Protein AF-A5GF32-F1 (afdb_monomer)

Mean predicted aligned error: 11.05 Å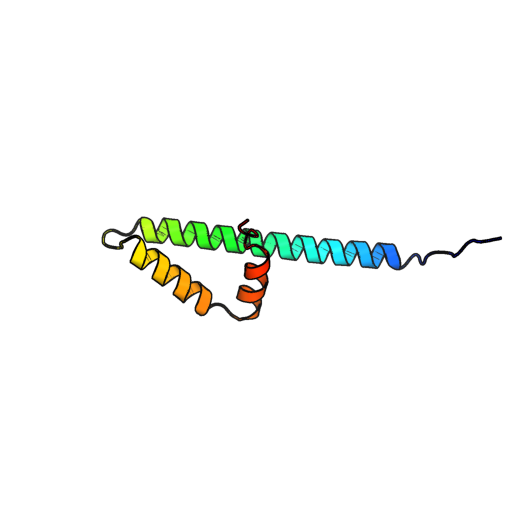

pLDDT: mean 76.82, std 17.3, range [30.94, 93.94]

Secondary structure (DSSP, 8-state):
-------THHHHHHHHHHHHHHHHHHHHHHHHHHHHHHHHHHHTSTT--HHHHHHHHHHHHHHS-HHHHHHHGGGS----

Structure (mmCIF, N/CA/C/O backbone):
data_AF-A5GF32-F1
#
_entry.id   AF-A5GF32-F1
#
loop_
_atom_site.group_PDB
_atom_site.id
_atom_site.type_symbol
_atom_site.label_atom_id
_atom_site.label_alt_id
_atom_site.label_comp_id
_atom_site.label_as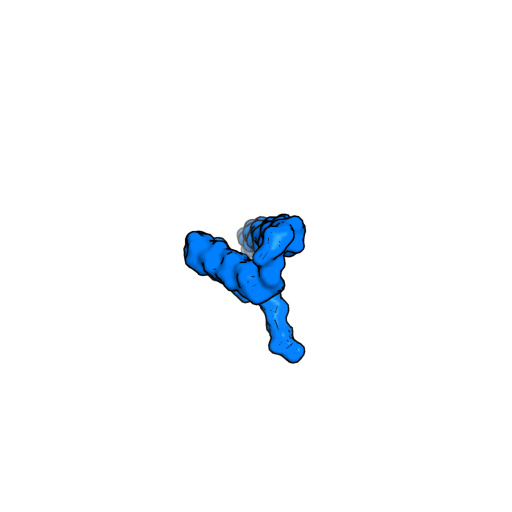ym_id
_atom_site.label_entity_id
_atom_site.label_seq_id
_atom_site.pdbx_PDB_ins_code
_atom_site.Cartn_x
_atom_site.Cartn_y
_atom_site.Cartn_z
_atom_site.occupancy
_atom_site.B_iso_or_equiv
_atom_site.auth_seq_id
_atom_site.auth_comp_id
_atom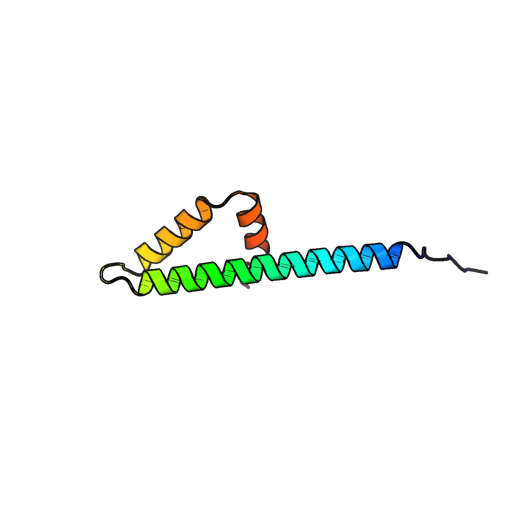_site.auth_asym_id
_atom_site.auth_atom_id
_atom_site.pdbx_PDB_model_num
ATOM 1 N N . MET A 1 1 ? 46.204 -15.059 -29.696 1.00 38.19 1 MET A N 1
ATOM 2 C CA . MET A 1 1 ? 46.193 -13.788 -28.941 1.00 38.19 1 MET A CA 1
ATOM 3 C C . MET A 1 1 ? 44.744 -13.482 -28.581 1.00 38.19 1 MET A C 1
ATOM 5 O O . MET A 1 1 ? 43.973 -13.128 -29.460 1.00 38.19 1 MET A O 1
ATOM 9 N N . LYS A 1 2 ? 44.344 -13.766 -27.334 1.00 52.34 2 LYS A N 1
ATOM 10 C CA . LYS A 1 2 ? 42.978 -13.556 -26.833 1.00 52.34 2 LYS A CA 1
ATOM 11 C C . LYS A 1 2 ? 42.722 -12.058 -26.670 1.00 52.34 2 LYS A C 1
ATOM 13 O O . LYS A 1 2 ? 43.333 -11.429 -25.812 1.00 52.34 2 LYS A O 1
ATOM 18 N N . ARG A 1 3 ? 41.816 -11.515 -27.476 1.00 50.47 3 ARG A N 1
ATOM 19 C CA . ARG A 1 3 ? 41.005 -10.346 -27.131 1.00 50.47 3 ARG A CA 1
ATOM 20 C C . ARG A 1 3 ? 39.598 -10.649 -27.611 1.00 50.47 3 ARG A C 1
ATOM 22 O O . ARG A 1 3 ? 39.234 -10.361 -28.744 1.00 50.47 3 ARG A O 1
ATOM 29 N N . GLU A 1 4 ? 38.850 -11.328 -26.752 1.00 50.22 4 GLU A N 1
ATOM 30 C CA . GLU A 1 4 ? 37.396 -11.290 -26.809 1.00 50.22 4 GLU A CA 1
ATOM 31 C C . GLU A 1 4 ? 37.027 -9.822 -26.580 1.00 50.22 4 GLU A C 1
ATOM 33 O O . GLU A 1 4 ? 37.120 -9.307 -25.467 1.00 50.22 4 GLU A O 1
ATOM 38 N N . ASN A 1 5 ? 36.751 -9.108 -27.671 1.00 50.19 5 ASN A N 1
ATOM 39 C CA . ASN A 1 5 ? 36.158 -7.780 -27.634 1.00 50.19 5 ASN A CA 1
ATOM 40 C C . ASN A 1 5 ? 34.767 -7.934 -27.010 1.00 50.19 5 ASN A C 1
ATOM 42 O O . ASN A 1 5 ? 33.791 -8.196 -27.711 1.00 50.19 5 ASN A O 1
ATOM 46 N N . ALA A 1 6 ? 34.707 -7.846 -25.682 1.00 53.50 6 ALA A N 1
ATOM 47 C CA . ALA A 1 6 ? 33.467 -7.778 -24.933 1.00 53.50 6 ALA A CA 1
ATOM 48 C C . ALA A 1 6 ? 32.678 -6.548 -25.407 1.00 53.50 6 ALA A C 1
ATOM 50 O O . ALA A 1 6 ? 33.185 -5.428 -25.464 1.00 53.50 6 ALA A O 1
ATOM 51 N N . ASP A 1 7 ? 31.453 -6.824 -25.826 1.00 57.12 7 ASP A N 1
ATOM 52 C CA . ASP A 1 7 ? 30.554 -5.969 -26.585 1.00 57.12 7 ASP A CA 1
ATOM 53 C C . ASP A 1 7 ? 30.303 -4.607 -25.888 1.00 57.12 7 ASP A C 1
ATOM 55 O O . ASP A 1 7 ? 29.923 -4.581 -24.710 1.00 57.12 7 ASP A O 1
ATOM 59 N N . PRO A 1 8 ? 30.429 -3.454 -26.574 1.00 53.91 8 PRO A N 1
ATOM 60 C CA . PRO A 1 8 ? 30.052 -2.149 -26.015 1.00 53.91 8 PRO A CA 1
ATOM 61 C C . PRO A 1 8 ? 28.565 -2.063 -25.616 1.00 53.91 8 PRO A C 1
ATOM 63 O O . PRO A 1 8 ? 28.179 -1.175 -24.857 1.00 53.91 8 PRO A O 1
ATOM 66 N N . ARG A 1 9 ? 27.722 -3.008 -26.063 1.00 54.81 9 ARG A N 1
ATOM 67 C CA . ARG A 1 9 ? 26.299 -3.098 -25.686 1.00 54.81 9 ARG A CA 1
ATOM 68 C C . ARG A 1 9 ? 26.051 -3.594 -24.259 1.00 54.81 9 ARG A C 1
ATOM 70 O O . ARG A 1 9 ? 24.976 -3.337 -23.722 1.00 54.81 9 ARG A O 1
ATOM 77 N N . THR A 1 10 ? 27.032 -4.230 -23.618 1.00 59.56 10 THR A N 1
ATOM 78 C CA . THR A 1 10 ? 26.863 -4.813 -22.273 1.00 59.56 10 THR A CA 1
ATOM 79 C C . THR A 1 10 ? 26.741 -3.749 -21.175 1.00 59.56 10 THR A C 1
ATOM 81 O O . THR A 1 10 ? 25.959 -3.903 -20.235 1.00 59.56 10 THR A O 1
ATOM 84 N N . LEU A 1 11 ? 27.470 -2.632 -21.304 1.00 67.12 11 LEU A N 1
ATOM 85 C CA . LEU A 1 11 ? 27.443 -1.543 -20.320 1.00 67.12 11 LEU A CA 1
ATOM 86 C C . LEU A 1 11 ? 26.125 -0.755 -20.380 1.00 67.12 11 LEU A C 1
ATOM 88 O O . LEU A 1 11 ? 25.566 -0.406 -19.344 1.00 67.12 11 LEU A O 1
ATOM 92 N N . GLY A 1 12 ? 25.593 -0.538 -21.589 1.00 72.94 12 GLY A N 1
ATOM 93 C CA . GLY A 1 12 ? 24.282 0.086 -21.786 1.00 72.94 12 GLY A CA 1
ATOM 94 C C . GLY A 1 12 ? 23.151 -0.747 -21.181 1.00 72.94 12 GLY A C 1
ATOM 95 O O . GLY A 1 12 ? 22.309 -0.208 -20.464 1.00 72.94 12 GLY A O 1
ATOM 96 N N . SER A 1 13 ? 23.162 -2.070 -21.385 1.00 75.88 13 SER A N 1
ATOM 97 C CA . SER A 1 13 ? 22.177 -2.961 -20.756 1.00 75.88 13 SER A CA 1
ATOM 98 C C . SER A 1 13 ? 22.283 -2.986 -19.229 1.00 75.88 13 SER A C 1
ATOM 100 O O . SER A 1 13 ? 21.257 -3.000 -18.556 1.00 75.88 13 SER A O 1
ATOM 102 N N . LEU A 1 14 ? 23.502 -2.934 -18.677 1.00 77.56 14 LEU A N 1
ATOM 103 C CA . LEU A 1 14 ? 23.733 -2.848 -17.230 1.00 77.56 14 LEU A CA 1
ATOM 104 C C . LEU A 1 14 ? 23.193 -1.539 -16.641 1.00 77.56 14 LEU A C 1
ATOM 106 O O . LEU A 1 14 ? 22.524 -1.566 -15.613 1.00 77.56 14 LEU A O 1
ATOM 110 N N . PHE A 1 15 ? 23.430 -0.406 -17.304 1.00 73.06 15 PHE A N 1
ATOM 111 C CA . PHE A 1 15 ? 22.918 0.893 -16.866 1.00 73.06 15 PHE A CA 1
ATOM 112 C C . PHE A 1 15 ? 21.385 0.939 -16.873 1.00 73.06 15 PHE A C 1
ATOM 114 O O . PHE A 1 15 ? 20.776 1.377 -15.901 1.00 73.06 15 PHE A O 1
ATOM 121 N N . HIS A 1 16 ? 20.747 0.434 -17.933 1.00 76.44 16 HIS A N 1
ATOM 122 C CA . HIS A 1 16 ? 19.287 0.356 -17.989 1.00 76.44 16 HIS A CA 1
ATOM 123 C C . HIS A 1 16 ? 18.707 -0.564 -16.909 1.00 76.44 16 HIS A C 1
ATOM 125 O O . HIS A 1 16 ? 17.747 -0.171 -16.247 1.00 76.44 16 HIS A O 1
ATOM 131 N N . ALA A 1 17 ? 19.314 -1.735 -16.685 1.00 74.00 17 ALA A N 1
ATOM 132 C CA . ALA A 1 17 ? 18.908 -2.649 -15.619 1.00 74.00 17 ALA A CA 1
ATOM 133 C C . ALA A 1 17 ? 19.032 -1.996 -14.233 1.00 74.00 17 ALA A C 1
ATOM 135 O O . ALA A 1 17 ? 18.093 -2.059 -13.442 1.00 74.00 17 ALA A O 1
ATOM 136 N N . LEU A 1 18 ? 20.135 -1.285 -13.979 1.00 71.62 18 LEU A N 1
ATOM 137 C CA . LEU A 1 18 ? 20.341 -0.528 -12.745 1.00 71.62 18 LEU A CA 1
ATOM 138 C C . LEU A 1 18 ? 19.295 0.586 -12.577 1.00 71.62 18 LEU A C 1
ATOM 140 O O . LEU A 1 18 ? 18.743 0.760 -11.496 1.00 71.62 18 LEU A O 1
ATOM 144 N N . CYS A 1 19 ? 18.977 1.339 -13.634 1.00 72.75 19 CYS A N 1
ATOM 145 C CA . CYS A 1 19 ? 17.935 2.367 -13.573 1.00 72.75 19 CYS A CA 1
ATOM 146 C C . CYS A 1 19 ? 16.546 1.783 -13.283 1.00 72.75 19 CYS A C 1
ATOM 148 O O . CYS A 1 19 ? 15.755 2.412 -12.578 1.00 72.75 19 CYS A O 1
ATOM 150 N N . ASP A 1 20 ? 16.229 0.616 -13.842 1.00 74.12 20 ASP A N 1
ATOM 151 C CA . ASP A 1 20 ? 14.982 -0.091 -13.552 1.00 74.12 20 ASP A CA 1
ATOM 152 C C . ASP A 1 20 ? 14.959 -0.594 -12.104 1.00 74.12 20 ASP A C 1
ATOM 154 O O . ASP A 1 20 ? 13.931 -0.483 -11.437 1.00 74.12 20 ASP A O 1
ATOM 158 N N . GLU A 1 21 ? 16.089 -1.075 -11.588 1.00 71.94 21 GLU A N 1
ATOM 159 C CA . GLU A 1 21 ? 16.240 -1.494 -10.196 1.00 71.94 21 GLU A CA 1
ATOM 160 C C . GLU A 1 21 ? 16.062 -0.319 -9.225 1.00 71.94 21 GLU A C 1
ATOM 162 O O . GLU A 1 21 ? 15.230 -0.400 -8.324 1.00 71.94 21 GLU A O 1
ATOM 167 N N . ILE A 1 22 ? 16.711 0.823 -9.478 1.00 68.56 22 ILE A N 1
ATOM 168 C CA . ILE A 1 22 ? 16.536 2.059 -8.694 1.00 68.56 22 ILE A CA 1
ATOM 169 C C . ILE A 1 22 ? 15.075 2.528 -8.730 1.00 68.56 22 ILE A C 1
ATOM 171 O O . ILE A 1 22 ? 14.510 2.882 -7.695 1.00 68.56 22 ILE A O 1
ATOM 175 N N . ARG A 1 23 ? 14.418 2.495 -9.899 1.00 73.00 23 ARG A N 1
ATOM 176 C CA . ARG A 1 23 ? 12.990 2.844 -10.013 1.00 73.00 23 ARG A CA 1
ATOM 177 C C . ARG A 1 23 ? 12.094 1.883 -9.229 1.00 73.00 23 ARG A C 1
ATOM 179 O O . ARG A 1 23 ? 11.086 2.314 -8.670 1.00 73.00 23 ARG A O 1
ATOM 186 N N . ARG A 1 24 ? 12.440 0.595 -9.170 1.00 70.88 24 ARG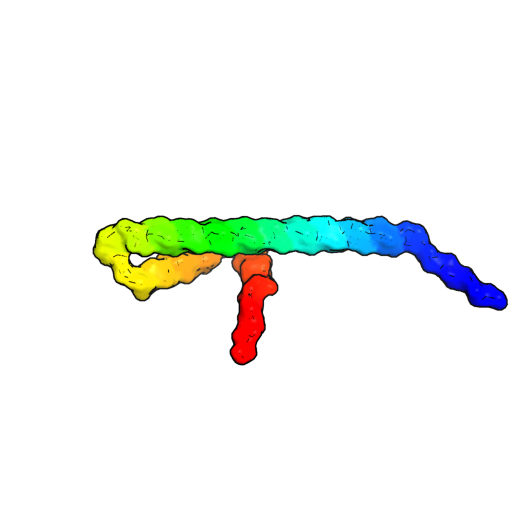 A N 1
ATOM 187 C CA . ARG A 1 24 ? 11.715 -0.395 -8.360 1.00 70.88 24 ARG A CA 1
ATOM 188 C C . ARG A 1 24 ? 11.931 -0.177 -6.865 1.00 70.88 24 ARG A C 1
ATOM 190 O O . ARG A 1 24 ? 10.951 -0.252 -6.127 1.00 70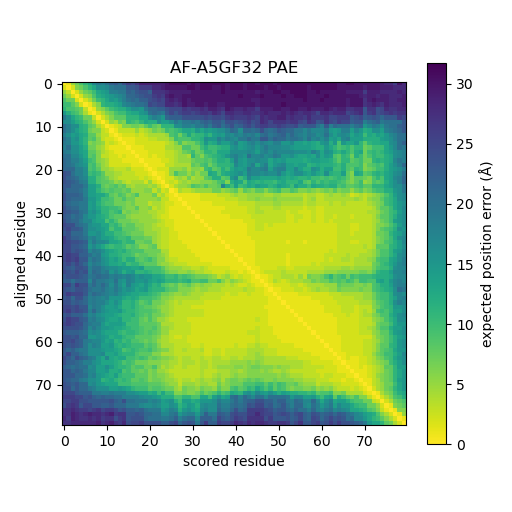.88 24 ARG A O 1
ATOM 197 N N . ILE A 1 25 ? 13.153 0.131 -6.436 1.00 72.94 25 ILE A N 1
ATOM 198 C CA . ILE A 1 25 ? 13.466 0.480 -5.044 1.00 72.94 25 ILE A CA 1
ATOM 199 C C . ILE A 1 25 ? 12.646 1.704 -4.632 1.00 72.94 25 ILE A C 1
ATOM 201 O O . ILE A 1 25 ? 11.837 1.597 -3.716 1.00 72.94 25 ILE A O 1
ATOM 205 N N . GLY A 1 26 ? 12.712 2.796 -5.402 1.00 82.06 26 GLY A N 1
ATOM 206 C CA . GLY A 1 26 ? 11.971 4.022 -5.089 1.00 82.06 26 GLY A CA 1
ATOM 207 C C . GLY A 1 26 ? 10.452 3.829 -5.050 1.00 82.06 26 GLY A C 1
ATOM 208 O O . GLY A 1 26 ? 9.777 4.380 -4.184 1.00 82.06 26 GLY A O 1
ATOM 209 N N . PHE A 1 27 ? 9.890 2.998 -5.936 1.00 82.25 27 PHE A N 1
ATOM 210 C CA . PHE A 1 27 ? 8.471 2.638 -5.865 1.00 82.25 27 PHE A CA 1
ATOM 211 C C . PHE A 1 27 ? 8.123 1.911 -4.562 1.00 82.25 27 PHE A C 1
ATOM 213 O O . PHE A 1 27 ? 7.096 2.195 -3.948 1.00 82.25 27 PHE A O 1
ATOM 220 N N . THR A 1 28 ? 8.952 0.951 -4.157 1.00 82.12 28 THR A N 1
ATOM 221 C CA . THR A 1 28 ? 8.626 0.097 -3.015 1.00 82.12 28 THR A CA 1
ATOM 222 C C . THR A 1 28 ? 8.869 0.825 -1.691 1.00 82.12 28 THR A C 1
ATOM 224 O O . THR A 1 28 ? 8.060 0.693 -0.778 1.00 82.12 28 THR A O 1
ATOM 227 N N . GLU A 1 29 ? 9.889 1.683 -1.623 1.00 83.81 29 GLU A N 1
ATOM 228 C CA . GLU A 1 29 ? 10.108 2.628 -0.521 1.00 83.81 29 GLU A CA 1
ATOM 229 C C . GLU A 1 29 ? 8.945 3.616 -0.382 1.00 83.81 29 GLU A C 1
ATOM 231 O O . GLU A 1 29 ? 8.411 3.791 0.713 1.00 83.81 29 GLU A O 1
ATOM 236 N N . ALA A 1 30 ? 8.488 4.216 -1.488 1.00 87.88 30 ALA A N 1
ATOM 237 C CA . ALA A 1 30 ? 7.336 5.114 -1.466 1.00 87.88 30 ALA A CA 1
ATOM 238 C C . ALA A 1 30 ? 6.063 4.396 -0.988 1.00 87.88 30 ALA A C 1
ATOM 240 O O . ALA A 1 30 ? 5.295 4.950 -0.205 1.00 87.88 30 ALA A O 1
ATOM 241 N N . MET A 1 31 ? 5.849 3.150 -1.421 1.00 86.81 31 MET A N 1
ATOM 242 C CA . MET A 1 31 ? 4.712 2.346 -0.973 1.00 86.81 31 MET A CA 1
ATOM 243 C C . MET A 1 31 ? 4.799 2.005 0.519 1.00 86.81 31 MET A C 1
ATOM 245 O O . MET A 1 31 ? 3.794 2.093 1.220 1.00 86.81 31 MET A O 1
ATOM 249 N N . ALA A 1 32 ? 5.988 1.653 1.015 1.00 85.94 32 ALA A N 1
ATOM 250 C CA . ALA A 1 32 ? 6.209 1.395 2.434 1.00 85.94 32 ALA A CA 1
ATOM 251 C C . ALA A 1 32 ? 5.904 2.641 3.278 1.00 85.94 32 ALA A C 1
ATOM 253 O O . ALA A 1 32 ? 5.149 2.549 4.240 1.00 85.94 32 ALA A O 1
ATOM 254 N N . LEU A 1 33 ? 6.393 3.816 2.862 1.00 89.44 33 LEU A N 1
ATOM 255 C CA . LEU A 1 33 ? 6.090 5.089 3.524 1.00 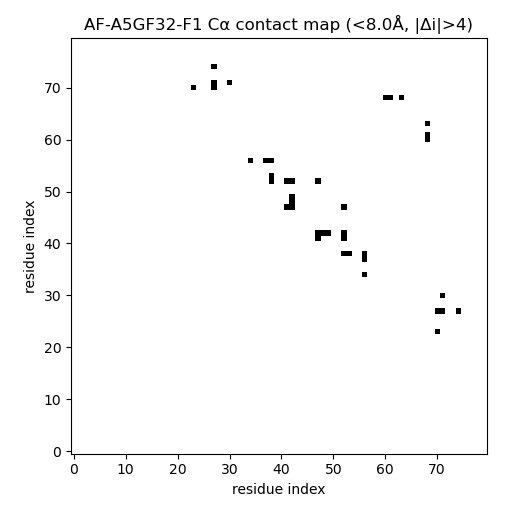89.44 33 LEU A CA 1
ATOM 256 C C . LEU A 1 33 ? 4.588 5.393 3.541 1.00 89.44 33 LEU A C 1
ATOM 258 O O . LEU A 1 33 ? 4.056 5.788 4.574 1.00 89.44 33 LEU A O 1
ATOM 262 N N . LEU A 1 34 ? 3.885 5.176 2.424 1.00 91.50 34 LEU A N 1
ATOM 263 C CA . LEU A 1 34 ? 2.433 5.373 2.360 1.00 91.50 34 LEU A CA 1
ATOM 264 C C . LEU A 1 34 ? 1.678 4.459 3.331 1.00 91.50 34 LEU A C 1
ATOM 266 O O . LEU A 1 34 ? 0.708 4.902 3.943 1.00 91.50 34 LEU A O 1
ATOM 270 N N . LEU A 1 35 ? 2.113 3.207 3.492 1.00 90.44 35 LEU A N 1
ATOM 271 C CA . LEU A 1 35 ? 1.506 2.275 4.444 1.00 90.44 35 LEU A CA 1
ATOM 272 C C . LEU A 1 35 ? 1.797 2.664 5.893 1.00 90.44 35 LEU A C 1
ATOM 274 O O . LEU A 1 35 ? 0.887 2.593 6.714 1.00 90.44 35 LEU A O 1
ATOM 278 N N . THR A 1 36 ? 3.007 3.143 6.189 1.00 90.88 36 THR A N 1
ATOM 279 C CA . THR A 1 36 ? 3.342 3.704 7.504 1.00 90.88 36 THR A CA 1
ATOM 280 C C . THR A 1 36 ? 2.445 4.895 7.834 1.00 90.88 36 THR A C 1
ATOM 282 O O . THR A 1 36 ? 1.819 4.921 8.889 1.00 90.88 36 THR A O 1
ATOM 285 N N . PHE A 1 37 ? 2.296 5.852 6.912 1.00 93.44 37 PHE A N 1
ATOM 286 C CA . PHE A 1 37 ? 1.427 7.010 7.138 1.00 93.44 37 PHE A CA 1
ATOM 287 C C . PHE A 1 37 ? -0.049 6.628 7.251 1.00 93.44 37 PHE A C 1
ATOM 289 O O . PHE A 1 37 ? -0.787 7.240 8.026 1.00 93.44 37 PHE A O 1
ATOM 296 N N . LEU A 1 38 ? -0.496 5.614 6.505 1.00 92.75 38 LEU A N 1
ATOM 297 C CA . LEU A 1 38 ? -1.839 5.061 6.650 1.00 92.75 38 LEU A CA 1
ATOM 298 C C . LEU A 1 38 ? -2.035 4.460 8.048 1.00 92.75 38 LEU A C 1
ATOM 300 O O . LEU A 1 38 ? -3.039 4.753 8.692 1.00 92.75 38 LEU A O 1
ATOM 304 N N . GLU A 1 39 ? -1.085 3.660 8.534 1.00 91.00 39 GLU A N 1
ATOM 305 C CA . GLU A 1 39 ? -1.126 3.072 9.874 1.00 91.00 39 GLU A CA 1
ATOM 306 C C . GLU A 1 39 ? -1.160 4.145 10.969 1.00 91.00 39 GLU A C 1
ATOM 308 O O . GLU A 1 39 ? -2.014 4.093 11.854 1.00 91.00 39 GLU A O 1
ATOM 313 N N . GLU A 1 40 ? -0.289 5.152 10.896 1.00 93.19 40 GLU A N 1
ATOM 314 C CA . GLU A 1 40 ? -0.272 6.288 11.826 1.00 93.19 40 GLU A CA 1
ATOM 315 C C . GLU A 1 40 ? -1.601 7.054 11.810 1.00 93.19 40 GLU A C 1
ATOM 317 O O . GLU A 1 40 ? -2.166 7.354 12.866 1.00 93.19 40 GLU A O 1
ATOM 322 N N . SER A 1 41 ? -2.146 7.306 10.616 1.00 93.88 41 SER A N 1
ATOM 323 C CA . SER A 1 41 ? -3.435 7.984 10.452 1.00 93.88 41 SER A CA 1
ATOM 324 C C . SER A 1 41 ? -4.572 7.184 11.086 1.00 93.88 41 SER A C 1
ATOM 326 O O . SER A 1 41 ? -5.403 7.756 11.787 1.00 93.88 41 SER A O 1
ATOM 328 N N . LEU A 1 42 ? -4.601 5.862 10.896 1.00 92.94 42 LEU A N 1
ATOM 329 C CA . LEU A 1 42 ? -5.618 4.989 11.485 1.00 92.94 42 LEU A CA 1
ATOM 330 C C . LEU A 1 42 ? -5.479 4.879 13.009 1.00 92.94 42 LEU A C 1
ATOM 332 O O . LEU A 1 42 ? -6.487 4.917 13.710 1.00 92.94 42 LEU A O 1
ATOM 336 N N . ASN A 1 43 ? -4.251 4.807 13.527 1.00 91.38 43 ASN A N 1
ATOM 337 C CA . ASN A 1 43 ? -3.980 4.791 14.968 1.00 91.38 43 ASN A CA 1
ATOM 338 C C . ASN A 1 43 ? -4.393 6.097 15.671 1.00 91.38 43 ASN A C 1
ATOM 340 O O . ASN A 1 43 ? -4.619 6.096 16.879 1.00 91.38 43 ASN A O 1
ATOM 344 N N . SER A 1 44 ? -4.518 7.208 14.936 1.00 91.94 44 SER A N 1
ATOM 345 C CA . SER A 1 44 ? -5.005 8.483 15.482 1.00 91.94 44 SER A CA 1
ATOM 346 C C . SER A 1 44 ? -6.528 8.527 15.698 1.00 91.94 44 SER A C 1
ATOM 348 O O . SER A 1 44 ? -7.037 9.440 16.352 1.00 91.94 44 SER A O 1
ATOM 350 N N . ILE A 1 45 ? -7.273 7.546 15.171 1.00 92.56 45 ILE A N 1
ATOM 351 C CA . ILE A 1 45 ? -8.735 7.514 15.238 1.00 92.56 45 ILE A CA 1
ATOM 352 C C . ILE A 1 45 ? -9.183 6.927 16.580 1.00 92.56 45 ILE A C 1
ATOM 354 O O . ILE A 1 45 ? -8.978 5.750 16.878 1.00 92.56 45 ILE A O 1
ATOM 358 N N . ILE A 1 46 ? -9.870 7.745 17.379 1.00 86.94 46 ILE A N 1
ATOM 359 C CA . ILE A 1 46 ? -10.453 7.317 18.654 1.00 86.94 46 ILE A CA 1
ATOM 360 C C . ILE A 1 46 ? -11.480 6.204 18.402 1.00 86.94 46 ILE A C 1
ATOM 362 O O . ILE A 1 46 ? -12.413 6.372 17.619 1.00 86.94 46 ILE A O 1
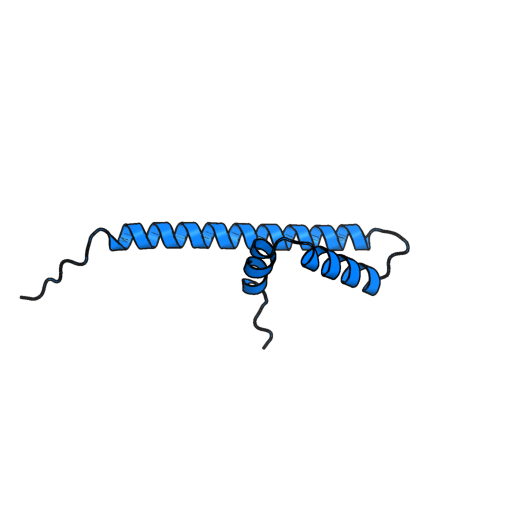ATOM 366 N N . GLY A 1 47 ? -11.329 5.079 19.106 1.00 88.81 47 GLY A N 1
ATOM 367 C CA . GLY A 1 47 ? -12.241 3.933 19.023 1.00 88.81 47 GLY A CA 1
ATOM 368 C C . GLY A 1 47 ? -11.794 2.817 18.075 1.00 88.81 47 GLY A C 1
ATOM 369 O O . GLY A 1 47 ? -12.453 1.781 18.037 1.00 88.81 47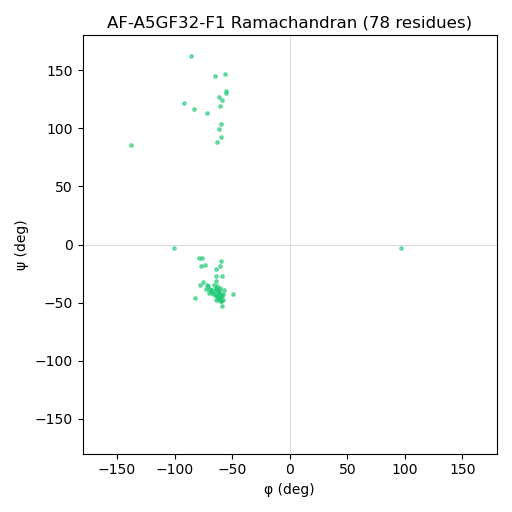 GLY A O 1
ATOM 370 N N . LEU A 1 48 ? -10.677 2.989 17.362 1.00 92.81 48 LEU A N 1
ATOM 371 C CA . LEU A 1 48 ? -10.010 1.912 16.632 1.00 92.81 48 LEU A CA 1
ATOM 372 C C . LEU A 1 48 ? -8.944 1.256 17.515 1.00 92.81 48 LEU A C 1
ATOM 374 O O . LEU A 1 48 ? -8.028 1.921 17.993 1.00 92.81 48 LEU A O 1
ATOM 378 N N . CYS A 1 49 ? -9.056 -0.055 17.740 1.00 93.12 49 CYS A N 1
ATOM 379 C CA . CYS A 1 49 ? -8.006 -0.819 18.411 1.00 93.12 49 CYS A CA 1
ATOM 380 C C . CYS A 1 49 ? -6.937 -1.293 17.415 1.00 93.12 49 CYS A C 1
ATOM 382 O O . CYS A 1 49 ? -7.161 -1.347 16.201 1.00 93.12 49 CYS A O 1
ATOM 384 N N . LYS A 1 50 ? -5.767 -1.679 17.932 1.00 89.19 50 LYS A N 1
ATOM 385 C CA . LYS A 1 50 ? -4.612 -2.084 17.118 1.00 89.19 50 LYS A CA 1
ATOM 386 C C . LYS A 1 50 ? -4.938 -3.246 16.174 1.00 89.19 50 LYS A C 1
ATOM 388 O O . LYS A 1 50 ? -4.524 -3.238 15.018 1.00 89.19 50 LYS A O 1
ATOM 393 N N . GLU A 1 51 ? -5.723 -4.216 16.634 1.00 92.69 51 GLU A N 1
ATOM 394 C CA . GLU A 1 51 ? -6.149 -5.364 15.831 1.00 92.69 51 GLU A CA 1
ATOM 395 C C . GLU A 1 51 ? -7.027 -4.930 14.649 1.00 92.69 51 GLU A C 1
ATOM 397 O O . GLU A 1 51 ? -6.886 -5.452 13.543 1.00 92.69 51 GLU A O 1
ATOM 402 N N . GLN A 1 52 ? -7.910 -3.948 14.853 1.00 93.94 52 GLN A N 1
ATOM 403 C CA . GLN A 1 52 ? -8.752 -3.403 13.786 1.00 93.94 52 GLN A CA 1
ATOM 404 C C . GLN A 1 52 ? -7.919 -2.636 12.755 1.00 93.94 52 GLN A C 1
ATOM 406 O O . GLN A 1 52 ? -8.145 -2.796 11.556 1.00 93.94 52 GLN A O 1
ATOM 411 N N . VAL A 1 53 ? -6.929 -1.856 13.202 1.00 93.06 53 VAL A N 1
ATOM 412 C CA . VAL A 1 53 ? -5.992 -1.152 12.312 1.00 93.06 53 VAL A CA 1
ATOM 413 C C . VAL A 1 53 ? -5.232 -2.151 11.438 1.00 93.06 53 VAL A C 1
ATOM 415 O O . VAL A 1 53 ? -5.236 -2.022 10.214 1.00 93.06 53 VAL A O 1
ATOM 418 N N . GLN A 1 54 ? -4.669 -3.205 12.034 1.00 91.12 54 GLN A N 1
ATOM 419 C CA . GLN A 1 54 ? -3.960 -4.251 11.291 1.00 91.12 54 GLN A CA 1
ATOM 420 C C . GLN A 1 54 ? -4.861 -4.965 10.274 1.00 91.12 54 GLN A C 1
ATOM 422 O O . GLN A 1 54 ? -4.452 -5.183 9.134 1.00 91.12 54 GLN A O 1
ATOM 427 N N . GLN A 1 55 ? -6.106 -5.285 10.642 1.00 93.62 55 GLN A N 1
ATOM 428 C CA . GLN A 1 55 ? -7.066 -5.891 9.715 1.00 93.62 55 GLN A CA 1
ATOM 429 C C . GLN A 1 55 ? -7.413 -4.968 8.542 1.00 93.62 55 GLN A C 1
ATOM 431 O O . GLN A 1 55 ? -7.551 -5.441 7.413 1.00 93.62 55 GLN A O 1
ATOM 436 N N . LEU A 1 56 ? -7.561 -3.664 8.782 1.00 93.94 56 LEU A N 1
ATOM 437 C CA . LEU A 1 56 ? -7.833 -2.690 7.725 1.00 93.94 56 LEU A CA 1
ATOM 438 C C . LEU A 1 56 ? -6.647 -2.542 6.773 1.00 93.94 56 LEU A C 1
ATOM 440 O O . LEU A 1 56 ? -6.854 -2.542 5.562 1.00 93.94 56 LEU A O 1
ATOM 444 N N . ILE A 1 57 ? -5.422 -2.481 7.299 1.00 91.31 57 ILE A N 1
ATOM 445 C CA . ILE A 1 57 ? -4.199 -2.437 6.486 1.00 91.31 57 ILE A CA 1
ATOM 446 C C . ILE A 1 57 ? -4.083 -3.704 5.635 1.00 91.31 57 ILE A C 1
ATOM 448 O O . ILE A 1 57 ? -3.855 -3.617 4.430 1.00 91.31 57 ILE A O 1
ATOM 452 N N . GLN A 1 58 ? -4.308 -4.878 6.226 1.00 91.00 58 GLN A N 1
ATOM 453 C CA . GLN A 1 58 ? -4.257 -6.145 5.500 1.00 91.00 58 GLN A CA 1
ATOM 454 C C . GLN A 1 58 ? -5.296 -6.193 4.370 1.00 91.00 58 GLN A C 1
ATOM 456 O O . GLN A 1 58 ? -4.958 -6.511 3.228 1.00 91.00 58 GLN A O 1
ATOM 461 N N . ARG A 1 59 ? -6.544 -5.794 4.650 1.00 93.06 59 ARG A N 1
ATOM 462 C CA . ARG A 1 59 ? -7.596 -5.688 3.627 1.00 93.06 59 ARG A CA 1
ATOM 463 C C . ARG A 1 59 ? -7.220 -4.693 2.536 1.00 93.06 59 ARG A C 1
ATOM 465 O O . ARG A 1 59 ? -7.415 -4.984 1.362 1.00 93.06 59 ARG A O 1
ATOM 472 N N . PHE A 1 60 ? -6.664 -3.539 2.901 1.00 91.19 60 PHE A N 1
ATOM 473 C CA . PHE A 1 60 ? -6.195 -2.549 1.936 1.00 91.19 60 PHE A CA 1
ATOM 474 C C . PHE A 1 60 ? -5.142 -3.152 0.999 1.00 91.19 60 PHE A C 1
ATOM 476 O O . PHE A 1 60 ? -5.300 -3.066 -0.219 1.00 91.19 60 PHE A O 1
ATOM 483 N N . ILE A 1 61 ? -4.138 -3.849 1.537 1.00 89.44 61 ILE A N 1
ATOM 484 C CA . ILE A 1 61 ? -3.118 -4.544 0.738 1.00 89.44 61 ILE A CA 1
ATOM 485 C C . ILE A 1 61 ? -3.767 -5.563 -0.208 1.00 89.44 61 ILE A C 1
ATOM 487 O O . ILE A 1 61 ? -3.413 -5.617 -1.385 1.00 89.44 61 ILE A O 1
ATOM 491 N N . GLU A 1 62 ? -4.752 -6.332 0.257 1.00 90.38 62 GLU A N 1
ATOM 492 C CA . GLU A 1 62 ? -5.499 -7.293 -0.566 1.00 90.38 62 GLU A CA 1
ATOM 493 C C . GLU A 1 62 ? -6.321 -6.630 -1.685 1.00 90.38 62 GLU A C 1
ATOM 495 O O . GLU A 1 62 ? -6.511 -7.240 -2.740 1.00 90.38 62 GLU A O 1
ATOM 500 N N . THR A 1 63 ? -6.747 -5.373 -1.522 1.00 91.56 63 THR A N 1
ATOM 501 C CA . THR A 1 63 ? -7.413 -4.610 -2.596 1.00 91.56 63 THR A CA 1
ATOM 502 C C . THR A 1 63 ? -6.460 -4.066 -3.660 1.00 91.56 63 THR A C 1
ATOM 504 O O . THR A 1 63 ? -6.901 -3.749 -4.766 1.00 91.56 63 THR A O 1
ATOM 507 N N . LEU A 1 64 ? -5.155 -3.976 -3.375 1.00 88.12 64 LEU A N 1
ATOM 508 C CA . LEU A 1 64 ? -4.188 -3.447 -4.335 1.00 88.12 64 LEU A CA 1
ATOM 509 C C . LEU A 1 64 ? -4.081 -4.352 -5.570 1.00 88.12 64 LEU A C 1
ATOM 511 O O . LEU A 1 64 ? -4.108 -5.576 -5.434 1.00 88.12 64 LEU A O 1
ATOM 515 N N . PRO A 1 65 ? -3.874 -3.805 -6.781 1.00 89.94 65 PRO A N 1
ATOM 516 C CA . PRO A 1 65 ? -3.649 -4.624 -7.966 1.00 89.94 65 PRO A CA 1
ATOM 517 C C . PRO A 1 65 ? -2.467 -5.583 -7.779 1.00 89.94 65 PRO A C 1
ATOM 519 O O . PRO A 1 65 ? -1.464 -5.242 -7.149 1.00 89.94 65 PRO A O 1
ATOM 522 N N . ARG A 1 66 ? -2.541 -6.773 -8.391 1.00 85.06 66 ARG A N 1
ATOM 523 C CA . ARG A 1 66 ? -1.512 -7.826 -8.263 1.00 85.06 66 ARG A CA 1
ATOM 524 C C . ARG A 1 66 ? -0.088 -7.305 -8.497 1.00 85.06 66 ARG A C 1
ATOM 526 O O . ARG A 1 66 ? 0.801 -7.616 -7.713 1.00 85.06 66 ARG A O 1
ATOM 533 N N . ALA A 1 67 ? 0.099 -6.453 -9.506 1.00 82.25 67 ALA A N 1
ATOM 534 C CA . ALA A 1 67 ? 1.394 -5.861 -9.843 1.00 82.25 67 ALA A CA 1
ATOM 535 C C . ALA A 1 67 ? 2.024 -5.038 -8.701 1.00 82.25 67 ALA A C 1
ATOM 537 O O . ALA A 1 67 ? 3.244 -4.921 -8.642 1.00 82.25 67 ALA A O 1
ATOM 538 N N . PHE A 1 68 ? 1.215 -4.469 -7.806 1.00 82.12 68 PHE A N 1
ATOM 539 C CA . PHE A 1 68 ? 1.675 -3.693 -6.653 1.00 82.12 68 PHE A CA 1
ATOM 540 C C . PHE A 1 68 ? 2.059 -4.633 -5.507 1.00 82.12 68 PHE A C 1
ATOM 542 O O . PHE A 1 68 ? 3.157 -4.523 -4.966 1.00 82.12 68 PHE A O 1
ATOM 549 N N . ARG A 1 69 ? 1.211 -5.628 -5.213 1.00 84.06 69 ARG A N 1
ATOM 550 C CA . ARG A 1 69 ? 1.465 -6.633 -4.165 1.00 84.06 69 ARG A CA 1
ATOM 551 C C . ARG A 1 69 ? 2.734 -7.446 -4.422 1.00 84.06 69 ARG A C 1
ATOM 553 O O . ARG A 1 69 ? 3.536 -7.645 -3.518 1.00 84.06 69 ARG A O 1
ATOM 560 N N . GLU A 1 70 ? 2.952 -7.871 -5.665 1.00 81.81 70 GLU A N 1
ATOM 561 C CA . GLU A 1 70 ? 4.149 -8.634 -6.051 1.00 81.81 70 GLU A CA 1
ATOM 562 C C . GLU A 1 70 ? 5.440 -7.834 -5.893 1.00 81.81 70 GLU A C 1
ATOM 564 O O . GLU A 1 70 ? 6.488 -8.397 -5.589 1.00 81.81 70 GLU A O 1
ATOM 569 N N . ARG A 1 71 ? 5.372 -6.513 -6.079 1.00 76.50 71 ARG A N 1
ATOM 570 C CA . ARG A 1 71 ? 6.523 -5.628 -5.885 1.00 76.50 71 ARG A CA 1
ATOM 571 C C . ARG A 1 71 ? 6.816 -5.393 -4.406 1.00 76.50 71 ARG A C 1
ATOM 573 O O . ARG A 1 71 ? 7.981 -5.282 -4.054 1.00 76.50 71 ARG A O 1
ATOM 580 N N . MET A 1 72 ? 5.793 -5.386 -3.551 1.00 73.06 72 MET A N 1
ATOM 581 C CA . MET A 1 72 ? 5.956 -5.241 -2.100 1.00 73.06 72 MET A CA 1
ATOM 582 C C . MET A 1 72 ? 6.556 -6.478 -1.419 1.00 73.06 72 MET A C 1
ATOM 584 O O . MET A 1 72 ? 7.341 -6.328 -0.489 1.00 73.06 72 MET A O 1
ATOM 588 N N . LEU A 1 73 ? 6.243 -7.694 -1.888 1.00 64.19 73 LEU A N 1
ATOM 589 C CA . LEU A 1 73 ? 6.786 -8.947 -1.327 1.00 64.19 73 LEU A CA 1
ATOM 590 C C . LEU A 1 73 ? 8.319 -9.052 -1.412 1.00 64.19 73 LEU A C 1
ATOM 592 O O . LEU A 1 73 ? 8.919 -9.838 -0.687 1.00 64.19 73 LEU A O 1
ATOM 596 N N . LEU A 1 74 ? 8.955 -8.248 -2.268 1.00 55.56 74 LEU A N 1
ATOM 597 C CA . LEU A 1 74 ? 10.411 -8.191 -2.421 1.00 55.56 74 LEU A CA 1
ATOM 598 C C . LEU A 1 74 ? 11.112 -7.370 -1.325 1.00 55.56 74 LEU A C 1
ATOM 600 O O . LEU A 1 74 ? 12.332 -7.435 -1.227 1.00 55.56 74 LEU A O 1
ATOM 604 N N . LEU A 1 75 ? 10.360 -6.610 -0.518 1.00 48.16 75 LEU A N 1
ATOM 605 C CA . LEU A 1 75 ? 10.873 -5.846 0.625 1.00 48.16 75 LEU A CA 1
ATOM 606 C C . LEU A 1 75 ? 10.633 -6.521 1.977 1.00 48.16 75 LEU A C 1
ATOM 608 O O . LEU A 1 75 ? 11.059 -5.974 2.994 1.00 48.16 75 LEU A O 1
ATOM 612 N N . ALA A 1 76 ? 9.952 -7.671 2.029 1.00 45.62 76 ALA A N 1
ATOM 613 C CA . ALA A 1 76 ? 9.822 -8.380 3.293 1.00 45.62 76 ALA A CA 1
ATOM 614 C C . ALA A 1 76 ? 11.242 -8.738 3.768 1.00 45.62 76 ALA A C 1
ATOM 616 O O . ALA A 1 76 ? 11.952 -9.433 3.031 1.00 45.62 76 ALA A O 1
ATOM 6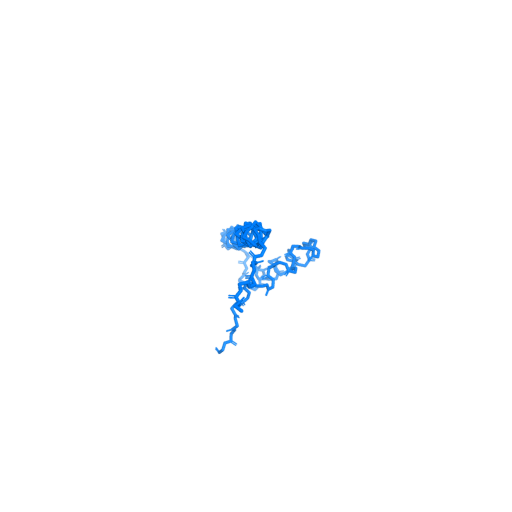17 N N . PRO A 1 77 ? 11.696 -8.258 4.943 1.00 40.47 77 PRO A N 1
ATOM 618 C CA . PRO A 1 77 ? 12.945 -8.746 5.488 1.00 40.47 77 PRO A CA 1
ATOM 619 C C . PRO A 1 77 ? 12.805 -10.262 5.579 1.00 40.47 77 PRO A C 1
ATOM 621 O O . PRO A 1 77 ? 11.775 -10.774 6.024 1.00 40.47 77 PRO A O 1
ATOM 624 N N . VAL A 1 78 ? 13.821 -10.980 5.103 1.00 39.31 78 VAL A N 1
ATOM 625 C CA . VAL A 1 78 ? 13.972 -12.398 5.410 1.00 39.31 78 VAL A CA 1
ATOM 626 C C . VAL A 1 78 ? 14.089 -12.458 6.929 1.00 39.31 78 VAL A C 1
ATOM 628 O O . VAL A 1 78 ? 15.166 -12.233 7.475 1.00 39.31 78 VAL A O 1
ATOM 631 N N . CYS A 1 79 ? 12.963 -12.646 7.618 1.00 30.94 79 CYS A N 1
ATOM 632 C CA . CYS A 1 79 ? 12.950 -12.902 9.046 1.00 30.94 79 CYS A CA 1
ATOM 633 C C . CYS A 1 79 ? 13.758 -14.184 9.254 1.00 30.94 79 CYS A C 1
ATOM 635 O O . CYS A 1 79 ? 13.306 -15.273 8.895 1.00 30.94 79 CYS A O 1
ATOM 637 N N . SER A 1 80 ? 14.985 -13.995 9.737 1.00 31.91 80 SER A N 1
ATOM 638 C CA . SER A 1 80 ? 15.840 -15.015 10.342 1.00 31.91 80 SER A CA 1
ATOM 639 C C . SER A 1 80 ? 15.561 -15.034 11.837 1.00 31.91 80 SER A C 1
ATOM 641 O O . SER A 1 80 ? 15.336 -13.928 12.383 1.00 31.91 80 SER A O 1
#

Nearest PDB structures (foldseek):
  2gts-assembly1_A  TM=3.853E-01  e=9.345E+00  Helicobacter pylori

Foldseek 3Di:
DDDPPDDPVVVVVVVVVVVVVVVLVVLLVVVVVVLVVQLVVQVPDPPDDPVNSVVVSVVVLVPDPPVSNVSNVVPDPPPD

Radius of gyration: 20.27 Å; Cα contacts (8 Å, |Δi|>4): 20; chains: 1; bounding box: 58×24×48 Å

Solvent-accessible surface area (backbone atoms only — not comparable to full-atom values): 4855 Å² total; per-residue (Å²): 133,94,72,82,77,74,58,81,63,56,60,56,53,49,51,53,50,50,53,52,48,53,53,50,49,54,51,42,52,52,49,51,52,52,51,52,52,49,51,55,56,46,68,69,40,89,91,57,51,73,68,57,48,53,52,50,53,52,51,51,55,70,68,46,57,68,78,57,51,63,53,48,66,75,67,58,73,82,85,123

Organism: Geotalea uraniireducens (strain Rf4) (NCBI:txid351605)

Sequence (80 aa):
MKRENADPRTLGSLFHALCDEIRRIGFTEAMALLLTFLEESLNSIIGLCKEQVQQLIQRFIETLPRAFRERMLLLAPVCS